Protein AF-A0A7C5YY73-F1 (afdb_monomer)

Secondary structure (DSSP, 8-state):
---------------------------------------------PPPPHHHHHHHHHHHHHHHHHHHHHHHHHHHHHHHHHHTS-TT---HHHHHHHHHHHHHHHHHHHHHH--

Radius of gyration: 29.26 Å; Cα contacts (8 Å, |Δi|>4): 33; chains: 1; bounding box: 75×43×61 Å

pLDDT: mean 75.46, std 19.44, range [41.38, 98.25]

Structure (mmCIF, N/CA/C/O backbone):
data_AF-A0A7C5YY73-F1
#
_entry.id   AF-A0A7C5YY73-F1
#
loop_
_atom_site.group_PDB
_atom_site.id
_atom_site.type_symbol
_atom_site.label_atom_id
_atom_site.label_alt_id
_atom_site.label_comp_id
_atom_site.label_asym_id
_atom_site.label_entity_id
_atom_site.label_seq_id
_atom_site.pdbx_PDB_ins_code
_atom_site.Cartn_x
_atom_site.Cartn_y
_atom_site.Cartn_z
_atom_site.occupancy
_atom_site.B_iso_or_equiv
_atom_site.auth_seq_id
_atom_site.auth_comp_id
_atom_site.auth_asym_id
_atom_site.auth_atom_id
_atom_site.pdbx_PDB_model_num
ATOM 1 N N . MET A 1 1 ? -21.619 1.556 -32.478 1.00 49.09 1 MET A N 1
ATOM 2 C CA . MET A 1 1 ? -21.267 2.987 -32.600 1.00 49.09 1 MET A CA 1
ATOM 3 C C . MET A 1 1 ? -19.755 3.085 -32.702 1.00 49.09 1 MET A C 1
ATOM 5 O O . MET A 1 1 ? -19.076 2.499 -31.870 1.00 49.09 1 MET A O 1
ATOM 9 N N . ALA A 1 2 ? -19.254 3.690 -33.777 1.00 42.56 2 ALA A N 1
ATOM 10 C CA . ALA A 1 2 ? -17.836 3.734 -34.128 1.00 42.56 2 ALA A CA 1
ATOM 11 C C . ALA A 1 2 ? -17.102 4.852 -33.366 1.00 42.56 2 ALA A C 1
ATOM 13 O O . ALA A 1 2 ? -17.629 5.956 -33.249 1.00 42.56 2 ALA A O 1
ATOM 14 N N . LEU A 1 3 ? -15.894 4.566 -32.874 1.00 50.66 3 LEU A N 1
ATOM 15 C CA . LEU A 1 3 ? -14.974 5.546 -32.290 1.00 50.66 3 LEU A CA 1
ATOM 16 C C . LEU A 1 3 ? -14.016 6.034 -33.382 1.00 50.66 3 LEU A C 1
ATOM 18 O O . LEU A 1 3 ? -13.216 5.256 -33.897 1.00 50.66 3 LEU A O 1
ATOM 22 N N . ILE A 1 4 ? -14.115 7.314 -33.736 1.00 63.72 4 ILE A N 1
ATOM 23 C CA . ILE A 1 4 ? -13.200 7.995 -34.658 1.00 63.72 4 ILE A CA 1
ATOM 24 C C . ILE A 1 4 ? -12.144 8.709 -33.812 1.00 63.72 4 ILE A C 1
ATOM 26 O O . ILE A 1 4 ? -12.453 9.666 -33.105 1.00 63.72 4 ILE A O 1
ATOM 30 N N . PHE A 1 5 ? -10.899 8.239 -33.887 1.00 57.06 5 PHE A N 1
ATOM 31 C CA . PHE A 1 5 ? -9.726 8.976 -33.422 1.00 57.06 5 PHE A CA 1
ATOM 32 C C . PHE A 1 5 ? -9.267 9.900 -34.551 1.00 57.06 5 PHE A C 1
ATOM 34 O O . PHE A 1 5 ? -8.787 9.428 -35.580 1.00 57.06 5 PHE A O 1
ATOM 41 N N . LEU A 1 6 ? -9.429 11.212 -34.370 1.00 60.38 6 LEU A N 1
ATOM 42 C CA . LEU A 1 6 ? -8.911 12.216 -35.296 1.00 60.38 6 LEU A CA 1
ATOM 43 C C . LEU A 1 6 ? -7.548 12.707 -34.781 1.00 60.38 6 LEU A C 1
ATOM 45 O O . LEU A 1 6 ? -7.478 13.485 -33.832 1.00 60.38 6 LEU A O 1
ATOM 49 N N . LEU A 1 7 ? -6.469 12.211 -35.390 1.00 55.53 7 LEU A N 1
ATOM 50 C CA . LEU A 1 7 ? -5.117 12.759 -35.257 1.00 55.53 7 LEU A CA 1
ATOM 51 C C . LEU A 1 7 ? -5.004 14.023 -36.114 1.00 55.53 7 LEU A C 1
ATOM 53 O O . LEU A 1 7 ? -5.299 13.981 -37.307 1.00 55.53 7 LEU A O 1
ATOM 57 N N . LEU A 1 8 ? -4.535 15.119 -35.519 1.00 62.00 8 LEU A N 1
ATOM 58 C CA . LEU A 1 8 ? -4.140 16.318 -36.251 1.00 62.00 8 LEU A CA 1
ATOM 59 C C . LEU A 1 8 ? -2.695 16.671 -35.882 1.00 62.00 8 LEU A C 1
ATOM 61 O O . LEU A 1 8 ? -2.422 17.205 -34.809 1.00 62.00 8 LEU A O 1
ATOM 65 N N . GLU A 1 9 ? -1.776 16.320 -36.780 1.00 50.62 9 GLU A N 1
ATOM 66 C CA . GLU A 1 9 ? -0.400 16.812 -36.806 1.00 50.62 9 GLU A CA 1
ATOM 67 C C . GLU A 1 9 ? -0.380 18.222 -37.409 1.00 50.62 9 GLU A C 1
ATOM 69 O O . GLU A 1 9 ? -0.999 18.473 -38.444 1.00 50.62 9 GLU A O 1
ATOM 74 N N . ALA A 1 10 ? 0.364 19.139 -36.791 1.00 62.91 10 ALA A N 1
ATOM 75 C CA . ALA A 1 10 ? 0.700 20.427 -37.386 1.00 62.91 10 ALA A CA 1
ATOM 76 C C . ALA A 1 10 ? 2.203 20.687 -37.234 1.00 62.91 10 ALA A C 1
ATOM 78 O O . ALA A 1 10 ? 2.781 20.551 -36.156 1.00 62.91 10 ALA A O 1
ATOM 79 N N . ALA A 1 11 ? 2.808 21.004 -38.374 1.00 52.66 11 ALA A N 1
ATOM 80 C CA . ALA A 1 11 ? 4.231 21.038 -38.655 1.00 52.66 11 ALA A CA 1
ATOM 81 C C . ALA A 1 11 ? 4.976 22.260 -38.082 1.00 52.66 11 ALA A C 1
ATOM 83 O O . ALA A 1 11 ? 4.408 23.332 -37.877 1.00 52.66 11 ALA A O 1
ATOM 84 N N . SER A 1 12 ? 6.288 22.091 -37.889 1.00 54.84 12 SER A N 1
ATOM 85 C CA . SER A 1 12 ? 7.258 23.151 -37.580 1.00 54.84 12 SER A CA 1
ATOM 86 C C . SER A 1 12 ? 7.534 24.071 -38.777 1.00 54.84 12 SER A C 1
ATOM 88 O O . SER A 1 12 ? 7.376 23.661 -39.929 1.00 54.84 12 SER A O 1
ATOM 90 N N . PRO A 1 13 ? 8.116 25.253 -38.517 1.00 58.91 13 PRO A N 1
ATOM 91 C CA . PRO A 1 13 ? 9.250 25.671 -39.335 1.00 58.91 13 PRO A CA 1
ATOM 92 C C . PRO A 1 13 ? 10.472 26.137 -38.531 1.00 58.91 13 PRO A C 1
ATOM 94 O O . PRO A 1 13 ? 10.414 26.499 -37.359 1.00 58.91 13 PRO A O 1
ATOM 97 N N . ALA A 1 14 ? 11.595 26.049 -39.235 1.00 49.78 14 ALA A N 1
ATOM 98 C CA . ALA A 1 14 ? 12.973 26.210 -38.814 1.00 49.78 14 ALA A CA 1
ATOM 99 C C . ALA A 1 14 ? 13.464 27.674 -38.742 1.00 49.78 14 ALA A C 1
ATOM 101 O O . ALA A 1 14 ? 12.799 28.587 -39.221 1.00 49.78 14 ALA A O 1
ATOM 102 N N . VAL A 1 15 ? 14.705 27.829 -38.253 1.00 54.28 15 VAL A N 1
ATOM 103 C CA . VAL A 1 15 ? 15.848 28.552 -38.872 1.00 54.28 15 VAL A CA 1
ATOM 104 C C . VAL A 1 15 ? 16.640 29.427 -37.877 1.00 54.28 15 VAL A C 1
ATOM 106 O O . VAL A 1 15 ? 16.156 30.425 -37.365 1.00 54.28 15 VAL A O 1
ATOM 109 N N . ALA A 1 16 ? 17.891 28.990 -37.678 1.00 51.75 16 ALA A N 1
ATOM 110 C CA . ALA A 1 16 ? 19.176 29.692 -37.533 1.00 51.75 16 ALA A CA 1
ATOM 111 C C . ALA A 1 16 ? 19.297 31.077 -36.855 1.00 51.75 16 ALA A C 1
ATOM 113 O O . ALA A 1 16 ? 18.692 32.062 -37.259 1.00 51.75 16 ALA A O 1
ATOM 114 N N . GLY A 1 17 ? 20.295 31.178 -35.967 1.00 51.94 17 GLY A N 1
ATOM 115 C CA . GLY A 1 17 ? 20.916 32.438 -35.551 1.00 51.94 17 GLY A CA 1
ATOM 116 C C . GLY A 1 17 ? 22.299 32.197 -34.939 1.00 51.94 17 GLY A C 1
ATOM 117 O O . GLY A 1 17 ? 22.423 31.523 -33.923 1.00 51.94 17 GLY A O 1
ATOM 118 N N . GLN A 1 18 ? 23.331 32.699 -35.614 1.00 49.59 18 GLN A N 1
ATOM 119 C CA . GLN A 1 18 ? 24.758 32.624 -35.285 1.00 49.59 18 GLN A CA 1
ATOM 120 C C . GLN A 1 18 ? 25.139 33.559 -34.122 1.00 49.59 18 GLN A C 1
ATOM 122 O O . GLN A 1 18 ? 24.492 34.582 -33.944 1.00 49.59 18 GLN A O 1
ATOM 127 N N . MET A 1 19 ? 26.255 33.260 -33.441 1.00 52.31 19 MET A N 1
ATOM 128 C CA . MET A 1 19 ? 27.383 34.163 -33.092 1.00 52.31 19 MET A CA 1
ATOM 129 C C . MET A 1 19 ? 28.085 33.636 -31.830 1.00 52.31 19 MET A C 1
ATOM 131 O O . MET A 1 19 ? 27.480 33.480 -30.781 1.00 52.31 19 MET A O 1
ATOM 135 N N . LEU A 1 20 ? 29.292 33.084 -31.965 1.00 41.38 20 LEU A N 1
ATOM 136 C CA . LEU A 1 20 ? 30.587 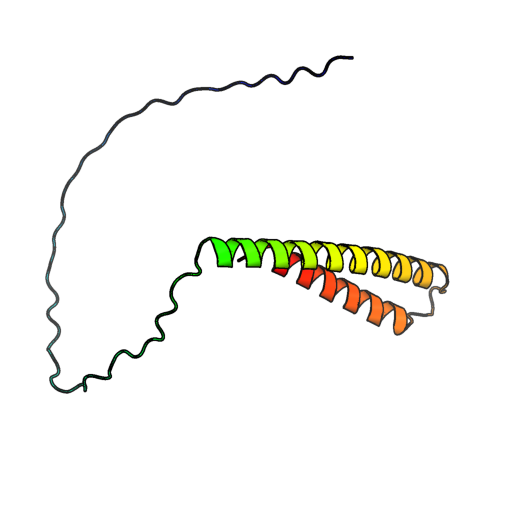33.774 -31.864 1.00 41.38 20 LEU A CA 1
ATOM 137 C C . LEU A 1 20 ? 30.905 34.310 -30.459 1.00 41.38 20 LEU A C 1
ATOM 139 O O . LEU A 1 20 ? 30.479 35.382 -30.061 1.00 41.38 20 LEU A O 1
ATOM 143 N N . ASN A 1 21 ? 31.797 33.560 -29.810 1.00 43.41 21 ASN A N 1
ATOM 144 C CA . ASN A 1 21 ? 33.051 34.057 -29.256 1.00 43.41 21 ASN A CA 1
ATOM 145 C C . ASN A 1 21 ? 32.970 35.205 -28.237 1.00 43.41 21 ASN A C 1
ATOM 147 O O . ASN A 1 21 ? 32.980 36.381 -28.597 1.00 43.41 21 ASN A O 1
ATOM 151 N N . GLN A 1 22 ? 33.117 34.857 -26.960 1.00 48.47 22 GLN A N 1
ATOM 152 C CA . GLN A 1 22 ? 33.820 35.744 -26.044 1.00 48.47 22 GLN A CA 1
ATOM 153 C C . GLN A 1 22 ? 34.724 34.949 -25.102 1.00 48.47 22 GLN A C 1
ATOM 155 O O . GLN A 1 22 ? 34.328 34.457 -24.050 1.00 48.47 22 GLN A O 1
ATOM 160 N N . SER A 1 23 ? 35.976 34.825 -25.534 1.00 51.41 23 SER A N 1
ATOM 161 C CA . SER A 1 23 ? 37.127 34.619 -24.669 1.00 51.41 23 SER A CA 1
ATOM 162 C C . SER A 1 23 ? 37.280 35.808 -23.724 1.00 51.41 23 SER A C 1
ATOM 164 O O . SER A 1 23 ? 37.371 36.941 -24.192 1.00 51.41 23 SER A O 1
ATOM 166 N N . GLN A 1 24 ? 37.432 35.552 -22.427 1.00 47.34 24 GLN A N 1
ATOM 167 C CA . GLN A 1 24 ? 38.294 36.372 -21.578 1.00 47.34 24 GLN A CA 1
ATOM 168 C C . GLN A 1 24 ? 38.851 35.538 -20.422 1.00 47.34 24 GLN A C 1
ATOM 170 O O . GLN A 1 24 ? 38.239 35.306 -19.386 1.00 47.34 24 GLN A O 1
ATOM 175 N N . ASN A 1 25 ? 40.052 35.046 -20.693 1.00 46.50 25 ASN A N 1
ATOM 176 C CA . ASN A 1 25 ? 41.024 34.541 -19.748 1.00 46.50 25 ASN A CA 1
ATOM 177 C C . ASN A 1 25 ? 41.598 35.732 -18.962 1.00 46.50 25 ASN A C 1
ATOM 179 O O . ASN A 1 25 ? 42.119 36.643 -19.609 1.00 46.50 25 ASN A O 1
ATOM 183 N N . GLN A 1 26 ? 41.522 35.723 -17.626 1.00 44.12 26 GLN A N 1
ATOM 184 C CA . GLN A 1 26 ? 42.637 36.048 -16.716 1.00 44.12 26 GLN A CA 1
ATOM 185 C C . GLN A 1 26 ? 42.178 36.179 -15.258 1.00 44.12 26 GLN A C 1
ATOM 187 O O . GLN A 1 26 ? 41.434 37.077 -14.883 1.00 44.12 26 GLN A O 1
ATOM 192 N N . GLY A 1 27 ? 42.723 35.297 -14.428 1.00 42.09 27 GLY A N 1
ATOM 193 C CA . GLY A 1 27 ? 42.698 35.365 -12.974 1.00 42.09 27 GLY A CA 1
ATOM 194 C C . GLY A 1 27 ? 43.698 34.347 -12.444 1.00 42.09 27 GLY A C 1
ATOM 195 O O . GLY A 1 27 ? 43.315 33.270 -12.002 1.00 42.09 27 GLY A O 1
ATOM 196 N N . ALA A 1 28 ? 44.991 34.637 -12.602 1.00 47.09 28 ALA A N 1
ATOM 197 C CA . ALA A 1 28 ? 46.058 33.812 -12.053 1.00 47.09 28 ALA A CA 1
ATOM 198 C C . ALA A 1 28 ? 46.030 33.912 -10.520 1.00 47.09 28 ALA A C 1
ATOM 200 O O . ALA A 1 28 ? 46.324 34.966 -9.959 1.00 47.09 28 ALA A O 1
ATOM 201 N N . LEU A 1 29 ? 45.668 32.817 -9.851 1.00 50.22 29 LEU A N 1
ATOM 202 C CA . LEU A 1 29 ? 45.871 32.644 -8.414 1.00 50.22 29 LEU A CA 1
ATOM 203 C C . LEU A 1 29 ? 47.233 31.963 -8.183 1.00 50.22 29 LEU A C 1
ATOM 205 O O . LEU A 1 29 ? 47.623 31.101 -8.976 1.00 50.22 29 LEU A O 1
ATOM 209 N N . PRO A 1 30 ? 47.981 32.348 -7.134 1.00 53.88 30 PRO A N 1
ATOM 210 C CA . PRO A 1 30 ? 49.318 31.825 -6.874 1.00 53.88 30 PRO A CA 1
ATOM 211 C C . PRO A 1 30 ? 49.276 30.317 -6.595 1.00 53.88 30 PRO A C 1
ATOM 213 O O . PRO A 1 30 ? 48.508 29.846 -5.758 1.00 53.88 30 PRO A O 1
ATOM 216 N N . GLN A 1 31 ? 50.115 29.557 -7.305 1.00 52.69 31 GLN A N 1
ATOM 217 C CA . GLN A 1 31 ? 50.293 28.124 -7.079 1.00 52.69 31 GLN A CA 1
ATOM 218 C C . GLN A 1 31 ? 50.962 27.912 -5.717 1.00 52.69 31 GLN A C 1
ATOM 220 O O . GLN A 1 31 ? 52.104 28.319 -5.518 1.00 52.69 31 GLN A O 1
ATOM 225 N N . ASN A 1 32 ? 50.252 27.270 -4.790 1.00 54.88 32 ASN A N 1
ATOM 226 C CA . ASN A 1 32 ? 50.824 26.742 -3.557 1.00 54.88 32 ASN A CA 1
ATOM 227 C C . ASN A 1 32 ? 51.441 25.363 -3.871 1.00 54.88 32 ASN A C 1
ATOM 229 O O . ASN A 1 32 ? 50.688 24.443 -4.204 1.00 54.88 32 ASN A O 1
ATOM 233 N N . PRO A 1 33 ? 52.773 25.182 -3.841 1.00 56.75 33 PRO A N 1
ATOM 234 C CA . PRO A 1 33 ? 53.361 23.868 -4.019 1.00 56.75 33 PRO A CA 1
ATOM 235 C C . PRO A 1 33 ? 53.290 23.133 -2.679 1.00 56.75 33 PRO A C 1
ATOM 237 O O . PRO A 1 33 ? 53.699 23.690 -1.666 1.00 56.75 33 PRO A O 1
ATOM 240 N N . LEU A 1 34 ? 52.831 21.876 -2.713 1.00 54.84 34 LEU A N 1
ATOM 241 C CA . LEU A 1 34 ? 52.690 20.904 -1.608 1.00 54.84 34 LEU A CA 1
ATOM 242 C C . LEU A 1 34 ? 51.237 20.654 -1.175 1.00 54.84 34 LEU A C 1
ATOM 244 O O . LEU A 1 34 ? 50.843 20.916 -0.043 1.00 54.84 34 LEU A O 1
ATOM 248 N N . GLN A 1 35 ? 50.464 20.005 -2.045 1.00 54.47 35 GLN A N 1
ATOM 249 C CA . GLN A 1 35 ? 49.394 19.128 -1.580 1.00 54.47 35 GLN A CA 1
ATOM 250 C C . GLN A 1 35 ? 49.599 17.765 -2.230 1.00 54.47 35 GLN A C 1
ATOM 252 O O . GLN A 1 35 ? 49.666 17.645 -3.453 1.00 54.47 35 GLN A O 1
ATOM 257 N N . GLY A 1 36 ? 49.831 16.762 -1.384 1.00 55.12 36 GLY A N 1
ATOM 258 C CA . GLY A 1 36 ? 50.136 15.402 -1.787 1.00 55.12 36 GLY A CA 1
ATOM 259 C C . GLY A 1 36 ? 49.123 14.877 -2.796 1.00 55.12 36 GLY A C 1
ATOM 260 O O . GLY A 1 36 ? 47.920 15.094 -2.676 1.00 55.12 36 GLY A O 1
ATOM 261 N N . ARG A 1 37 ? 49.647 14.165 -3.790 1.00 54.47 37 ARG A N 1
ATOM 262 C CA . ARG A 1 37 ? 48.896 13.311 -4.700 1.00 54.47 37 ARG A CA 1
ATOM 263 C C . ARG A 1 37 ? 48.202 12.229 -3.872 1.00 54.47 37 ARG A C 1
ATOM 265 O O . ARG A 1 37 ? 48.759 11.152 -3.671 1.00 54.47 37 ARG A O 1
ATOM 272 N N . PHE A 1 38 ? 47.019 12.526 -3.348 1.00 57.47 38 PHE A N 1
ATOM 273 C CA . PHE A 1 38 ? 46.096 11.481 -2.936 1.00 57.47 38 PHE A CA 1
ATOM 274 C C . PHE A 1 38 ? 45.750 10.697 -4.209 1.00 57.47 38 PHE A C 1
ATOM 276 O O . PHE A 1 38 ? 45.445 11.318 -5.227 1.00 57.47 38 PHE A O 1
ATOM 283 N N . PRO A 1 39 ? 45.882 9.362 -4.232 1.00 58.94 39 PRO A N 1
ATOM 284 C CA . PRO A 1 39 ? 45.317 8.599 -5.327 1.00 58.94 39 PRO A CA 1
ATOM 285 C C . PRO A 1 39 ? 43.806 8.818 -5.282 1.00 58.94 39 PRO A C 1
ATOM 287 O O . PRO A 1 39 ? 43.179 8.526 -4.262 1.00 58.94 39 PRO A O 1
ATOM 290 N N . ASP A 1 40 ? 43.243 9.338 -6.370 1.00 57.09 40 ASP A N 1
ATOM 291 C CA . ASP A 1 40 ? 41.804 9.387 -6.618 1.00 57.09 40 ASP A CA 1
ATOM 292 C C . ASP A 1 40 ? 41.270 7.947 -6.720 1.00 57.09 40 ASP A C 1
ATOM 294 O O . ASP A 1 40 ? 40.951 7.442 -7.791 1.00 57.09 40 ASP A O 1
ATOM 298 N N . ASN A 1 41 ? 41.199 7.242 -5.592 1.00 58.97 41 ASN A N 1
ATOM 299 C CA . ASN A 1 41 ? 40.359 6.064 -5.430 1.00 58.97 41 ASN A CA 1
ATOM 300 C C . ASN A 1 41 ? 38.926 6.553 -5.179 1.00 58.97 41 ASN A C 1
ATOM 302 O O . ASN A 1 41 ? 38.315 6.226 -4.163 1.00 58.97 41 ASN A O 1
ATOM 306 N N . GLU A 1 42 ? 38.381 7.354 -6.099 1.00 63.66 42 GLU A N 1
ATOM 307 C CA . GLU A 1 42 ? 36.933 7.373 -6.241 1.00 63.66 42 GLU A CA 1
ATOM 308 C C . GLU A 1 42 ? 36.533 5.962 -6.683 1.00 63.66 42 GLU A C 1
ATOM 310 O O . GLU A 1 42 ? 37.080 5.448 -7.668 1.00 63.66 42 GLU A O 1
ATOM 315 N N . PRO A 1 43 ? 35.609 5.285 -5.978 1.00 62.12 43 PRO A N 1
ATOM 316 C CA . PRO A 1 43 ? 35.016 4.078 -6.511 1.00 62.12 43 PRO A CA 1
ATOM 317 C C . PRO A 1 43 ? 34.456 4.452 -7.880 1.00 62.12 43 PRO A C 1
ATOM 319 O O . PRO A 1 43 ? 33.603 5.329 -7.986 1.00 62.12 43 PRO A O 1
ATOM 322 N N . ASN A 1 44 ? 34.957 3.832 -8.944 1.00 58.81 44 ASN A N 1
ATOM 323 C CA . ASN A 1 44 ? 34.369 3.976 -10.265 1.00 58.81 44 ASN A CA 1
ATOM 324 C C . ASN A 1 44 ? 32.954 3.380 -10.187 1.00 58.81 44 ASN A C 1
ATOM 326 O O . ASN A 1 44 ? 32.768 2.179 -10.395 1.00 58.81 44 ASN A O 1
ATOM 330 N N . LEU A 1 45 ? 31.959 4.201 -9.829 1.00 65.25 45 LEU A N 1
ATOM 331 C CA . LEU A 1 45 ? 30.542 3.874 -9.942 1.00 65.25 45 LEU A CA 1
ATOM 332 C C . LEU A 1 45 ? 30.215 3.816 -11.436 1.00 65.25 45 LEU A C 1
ATOM 334 O O . LEU A 1 45 ? 29.633 4.729 -12.026 1.00 65.25 45 LEU A O 1
ATOM 338 N N . SER A 1 46 ? 30.638 2.728 -12.073 1.00 73.75 46 SER A N 1
ATOM 339 C CA . SER A 1 46 ? 30.286 2.421 -13.447 1.00 73.75 46 SER A CA 1
ATOM 340 C C . SER A 1 46 ? 28.764 2.426 -13.559 1.00 73.75 46 SER A C 1
ATOM 342 O O . SER A 1 46 ? 28.071 1.705 -12.838 1.00 73.75 46 SER A O 1
ATOM 344 N N . LYS A 1 47 ? 28.234 3.270 -14.453 1.00 79.56 47 LYS A N 1
ATOM 345 C CA . LYS A 1 47 ? 26.790 3.364 -14.702 1.00 79.56 47 LYS A CA 1
ATOM 346 C C . LYS A 1 47 ? 26.234 1.956 -14.972 1.00 79.56 47 LYS A C 1
ATOM 348 O O . LYS A 1 47 ? 26.828 1.231 -15.774 1.00 79.56 47 LYS A O 1
ATOM 353 N N . PRO A 1 48 ? 25.089 1.575 -14.376 1.00 79.56 48 PRO A N 1
ATOM 354 C CA . PRO A 1 48 ? 24.538 0.237 -14.545 1.00 79.56 48 PRO A CA 1
ATOM 355 C C . PRO A 1 48 ? 24.281 -0.051 -16.024 1.00 79.56 48 PRO A C 1
ATOM 357 O O . PRO A 1 48 ? 23.730 0.789 -16.751 1.00 79.56 48 PRO A O 1
ATOM 360 N N . SER A 1 49 ? 24.674 -1.252 -16.451 1.00 88.50 49 SER A N 1
ATOM 361 C CA . SER A 1 49 ? 24.446 -1.760 -17.803 1.00 88.50 49 SER A CA 1
ATOM 362 C C . SER A 1 49 ? 22.951 -1.801 -18.133 1.00 88.50 49 SER A C 1
ATOM 364 O O . SER A 1 49 ? 22.098 -1.864 -17.246 1.00 88.50 49 SER A O 1
ATOM 366 N N . ARG A 1 50 ? 22.605 -1.826 -19.428 1.00 89.31 50 ARG A N 1
ATOM 367 C CA . ARG A 1 50 ? 21.199 -1.890 -19.873 1.00 89.31 50 ARG A CA 1
ATOM 368 C C . ARG A 1 50 ? 20.443 -3.069 -19.240 1.00 89.31 50 ARG A C 1
ATOM 370 O O . ARG A 1 50 ? 19.304 -2.898 -18.821 1.00 89.31 50 ARG A O 1
ATOM 377 N N . LYS A 1 51 ? 21.087 -4.237 -19.121 1.00 90.62 51 LYS A N 1
ATOM 378 C CA . LYS A 1 51 ? 20.497 -5.428 -18.484 1.00 90.62 51 LYS A CA 1
ATOM 379 C C . LYS A 1 51 ? 20.230 -5.215 -16.991 1.00 90.62 51 LYS A C 1
ATOM 381 O O . LYS A 1 51 ? 19.161 -5.580 -16.520 1.00 90.62 51 LYS A O 1
ATOM 386 N N . GLN A 1 52 ? 21.161 -4.587 -16.267 1.00 88.31 52 GLN A N 1
ATOM 387 C CA . GLN A 1 52 ? 20.979 -4.265 -14.846 1.00 88.31 52 GLN A CA 1
ATOM 388 C C . GLN A 1 52 ? 19.838 -3.267 -14.631 1.00 88.31 52 GLN A C 1
ATOM 390 O O . GLN A 1 52 ? 19.021 -3.467 -13.739 1.00 88.31 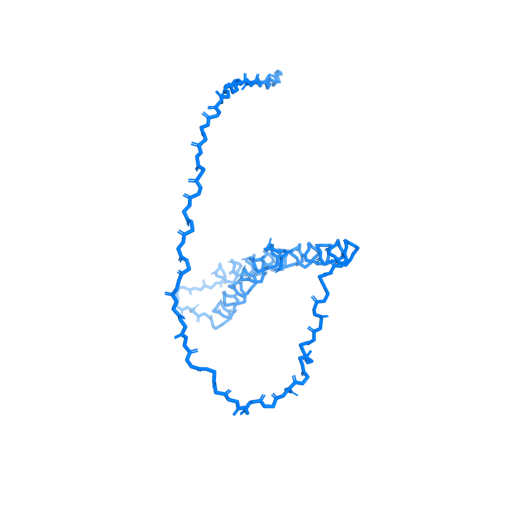52 GLN A O 1
ATOM 395 N N . ARG A 1 53 ? 19.730 -2.239 -15.483 1.00 89.44 53 ARG A N 1
ATOM 396 C CA . ARG A 1 53 ? 18.598 -1.298 -15.435 1.00 89.44 53 ARG A CA 1
ATOM 397 C C . ARG A 1 53 ? 17.267 -2.002 -15.684 1.00 89.44 53 ARG A C 1
ATOM 399 O O . ARG A 1 53 ? 16.326 -1.789 -14.934 1.00 89.44 53 ARG A O 1
ATOM 406 N N . GLN A 1 54 ? 17.199 -2.870 -16.695 1.00 90.31 54 GLN A N 1
ATOM 407 C CA . GLN A 1 54 ? 15.978 -3.620 -16.996 1.00 90.31 54 GLN A CA 1
ATOM 408 C C . GLN A 1 54 ? 15.557 -4.524 -15.829 1.00 90.31 54 GLN A C 1
ATOM 410 O O . GLN A 1 54 ? 14.377 -4.582 -15.500 1.00 90.31 54 GLN A O 1
ATOM 415 N N . ALA A 1 55 ? 16.517 -5.201 -15.191 1.00 91.25 55 ALA A N 1
ATOM 416 C CA . ALA A 1 55 ? 16.251 -6.035 -14.022 1.00 91.25 55 ALA A CA 1
ATOM 417 C C . ALA A 1 55 ? 15.750 -5.211 -12.822 1.00 91.25 55 ALA A C 1
ATOM 419 O O . ALA A 1 55 ? 14.839 -5.649 -12.124 1.00 91.25 55 ALA A O 1
ATOM 420 N N . LEU A 1 56 ? 16.301 -4.010 -12.607 1.00 89.62 56 LEU A N 1
ATOM 421 C CA . LEU A 1 56 ? 15.839 -3.098 -11.558 1.00 89.62 56 LEU A CA 1
ATOM 422 C C . LEU A 1 56 ? 14.398 -2.632 -11.807 1.00 89.62 56 LEU A C 1
ATOM 424 O O . LEU A 1 56 ? 13.586 -2.651 -10.888 1.00 89.62 56 LEU A O 1
ATOM 428 N N . LEU A 1 57 ? 14.061 -2.282 -13.051 1.00 91.38 57 LEU A N 1
ATOM 429 C CA . LEU A 1 57 ? 12.699 -1.889 -13.425 1.00 91.38 57 LEU A CA 1
ATOM 430 C C . LEU A 1 57 ? 11.689 -3.027 -13.214 1.00 91.38 57 LEU A C 1
ATOM 432 O O . LEU A 1 57 ? 10.617 -2.790 -12.663 1.00 91.38 57 LEU A O 1
ATOM 436 N N . ASP A 1 58 ? 12.034 -4.259 -13.602 1.00 93.31 58 ASP A N 1
ATOM 437 C CA . ASP A 1 58 ? 11.180 -5.434 -13.370 1.00 93.31 58 ASP A CA 1
ATOM 438 C C . ASP A 1 58 ? 10.971 -5.700 -11.870 1.00 93.31 58 ASP A C 1
ATOM 440 O O . ASP A 1 58 ? 9.852 -5.958 -11.420 1.00 93.31 58 ASP A O 1
ATOM 444 N N . LEU A 1 59 ? 12.036 -5.579 -11.071 1.00 92.62 59 LEU A N 1
ATOM 445 C CA . LEU A 1 59 ? 11.954 -5.726 -9.620 1.00 92.62 59 LEU A CA 1
ATOM 446 C C . LEU A 1 59 ? 11.052 -4.654 -8.990 1.00 92.62 59 LEU A C 1
ATOM 448 O O . LEU A 1 59 ? 10.177 -4.994 -8.192 1.00 92.62 59 LEU A O 1
ATOM 452 N N . ASN A 1 60 ? 11.234 -3.385 -9.360 1.00 91.00 60 ASN A N 1
ATOM 453 C CA . ASN A 1 60 ? 10.424 -2.279 -8.846 1.00 91.00 60 ASN A CA 1
ATOM 454 C C . ASN A 1 60 ? 8.957 -2.433 -9.254 1.00 91.00 60 ASN A C 1
ATOM 456 O O . ASN A 1 60 ? 8.076 -2.250 -8.420 1.00 91.00 60 ASN A O 1
ATOM 460 N N . TYR A 1 61 ? 8.678 -2.876 -10.483 1.00 93.25 61 TYR A N 1
ATOM 461 C CA . TYR A 1 61 ? 7.314 -3.156 -10.935 1.00 93.25 61 TYR A CA 1
ATOM 462 C C . TYR A 1 61 ? 6.631 -4.250 -10.098 1.00 93.25 61 TYR A C 1
ATOM 464 O O . TYR A 1 61 ? 5.488 -4.088 -9.665 1.00 93.25 61 TYR A O 1
ATOM 472 N N . LYS A 1 62 ? 7.338 -5.349 -9.808 1.00 95.94 62 LYS A N 1
ATOM 473 C CA . LYS A 1 62 ? 6.814 -6.431 -8.956 1.00 95.94 62 LYS A CA 1
ATOM 474 C C . LYS A 1 62 ? 6.510 -5.949 -7.540 1.00 95.94 62 LYS A C 1
ATOM 476 O O . LYS A 1 62 ? 5.452 -6.275 -7.002 1.00 95.94 62 LYS A O 1
ATOM 481 N N . LYS A 1 63 ? 7.412 -5.164 -6.947 1.00 94.75 63 LYS A N 1
ATOM 482 C CA . LYS A 1 63 ? 7.188 -4.558 -5.627 1.00 94.75 63 LYS A CA 1
ATOM 483 C C . LYS A 1 63 ? 6.018 -3.583 -5.644 1.00 94.75 63 LYS A C 1
ATOM 485 O O . LYS A 1 63 ? 5.188 -3.639 -4.748 1.00 94.75 63 LYS A O 1
ATOM 490 N N . LEU A 1 64 ? 5.929 -2.737 -6.669 1.00 95.31 64 LEU A N 1
ATOM 491 C CA . LEU A 1 64 ? 4.855 -1.763 -6.830 1.00 95.31 64 LEU A CA 1
ATOM 492 C C . LEU A 1 64 ? 3.491 -2.450 -6.841 1.00 95.31 64 LEU A C 1
ATOM 494 O O . LEU A 1 64 ? 2.601 -2.049 -6.096 1.00 95.31 64 LEU A O 1
ATOM 498 N N . LYS A 1 65 ? 3.356 -3.5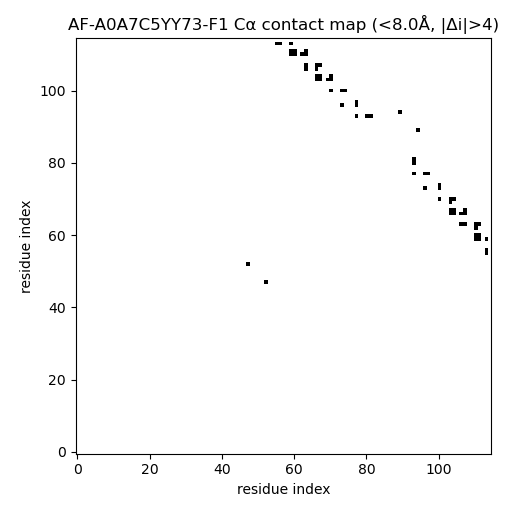23 -7.632 1.00 96.50 65 LYS A N 1
ATOM 499 C CA . LYS A 1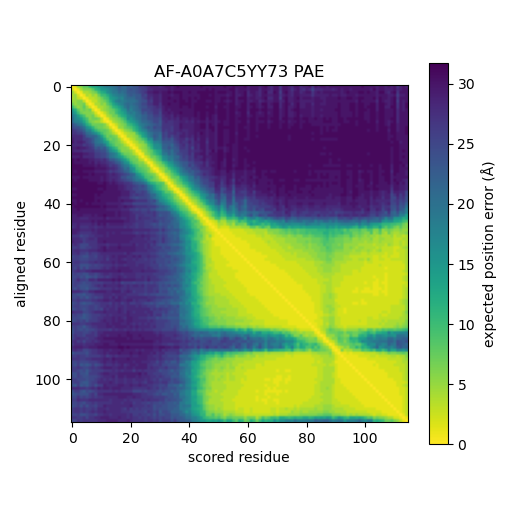 65 ? 2.134 -4.329 -7.668 1.00 96.50 65 LYS A CA 1
ATOM 500 C C . LYS A 1 65 ? 1.802 -4.887 -6.285 1.00 96.50 65 LYS A C 1
ATOM 502 O O . LYS A 1 65 ? 0.690 -4.698 -5.811 1.00 96.50 65 LYS A O 1
ATOM 507 N N . LYS A 1 66 ? 2.781 -5.505 -5.619 1.00 97.44 66 LYS A N 1
ATOM 508 C CA . LYS A 1 66 ? 2.583 -6.070 -4.282 1.00 97.44 66 LYS A CA 1
ATOM 509 C C . LYS A 1 66 ? 2.141 -5.008 -3.270 1.00 97.44 66 LYS A C 1
ATOM 511 O O . LYS A 1 66 ? 1.165 -5.216 -2.568 1.00 97.44 66 LYS A O 1
ATOM 516 N N . HIS A 1 67 ? 2.821 -3.866 -3.214 1.00 97.00 67 HIS A N 1
ATOM 517 C CA . HIS A 1 67 ? 2.465 -2.797 -2.283 1.00 97.00 67 HIS A CA 1
ATOM 518 C C . HIS A 1 67 ? 1.077 -2.213 -2.564 1.00 97.00 67 HIS A C 1
ATOM 520 O O . HIS A 1 67 ? 0.380 -1.844 -1.624 1.00 97.00 67 HIS A O 1
ATOM 526 N N . ALA A 1 68 ? 0.672 -2.130 -3.835 1.00 97.00 68 ALA A N 1
ATOM 527 C CA . ALA A 1 68 ? -0.671 -1.697 -4.207 1.00 97.00 68 ALA A CA 1
ATOM 528 C C . ALA A 1 68 ? -1.743 -2.703 -3.757 1.00 97.00 68 ALA A C 1
ATOM 530 O O . ALA A 1 68 ? -2.759 -2.283 -3.201 1.00 97.00 68 ALA A O 1
ATOM 531 N N . ASP A 1 69 ? -1.495 -4.003 -3.940 1.00 98.25 69 ASP A N 1
AT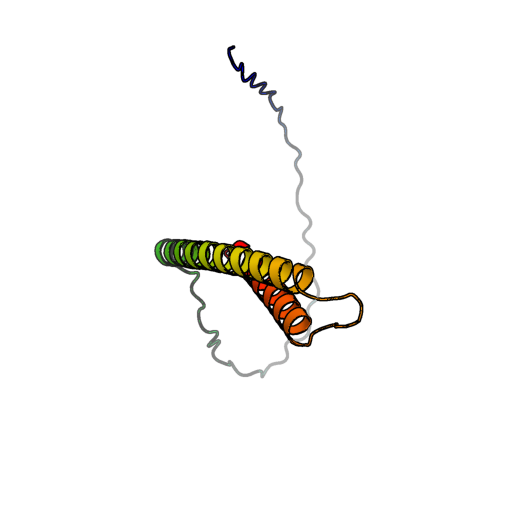OM 532 C CA . ASP A 1 69 ? -2.381 -5.072 -3.466 1.00 98.25 69 ASP A CA 1
ATOM 533 C C . ASP A 1 69 ? -2.500 -5.032 -1.924 1.00 98.25 69 ASP A C 1
ATOM 535 O O . ASP A 1 69 ? -3.611 -4.969 -1.392 1.00 98.25 69 ASP A O 1
ATOM 539 N N . ASP A 1 70 ? -1.367 -4.941 -1.213 1.00 97.75 70 ASP A N 1
ATOM 540 C CA . ASP A 1 70 ? -1.312 -4.834 0.255 1.00 97.75 70 ASP A CA 1
ATOM 541 C C . ASP A 1 70 ? -2.067 -3.581 0.760 1.00 97.75 70 ASP A C 1
ATOM 543 O O . ASP A 1 70 ? -2.779 -3.626 1.767 1.00 97.75 70 ASP A O 1
ATOM 547 N N . LEU A 1 71 ? -1.945 -2.445 0.058 1.00 98.25 71 LEU A N 1
ATOM 548 C CA . LEU A 1 71 ? -2.638 -1.204 0.415 1.00 98.25 71 LEU A CA 1
ATOM 549 C C . LEU A 1 71 ? -4.154 -1.326 0.224 1.00 98.25 71 LEU A C 1
ATOM 551 O O . LEU A 1 71 ? -4.914 -0.834 1.060 1.00 98.25 71 LEU A O 1
ATOM 555 N N . ALA A 1 72 ? -4.603 -1.977 -0.851 1.00 98.06 72 ALA A N 1
ATOM 556 C CA . ALA A 1 72 ? -6.023 -2.196 -1.110 1.00 98.06 72 ALA A CA 1
ATOM 557 C C . ALA A 1 72 ? -6.659 -3.104 -0.042 1.00 98.06 72 ALA A C 1
ATOM 559 O O . ALA A 1 72 ? -7.758 -2.819 0.453 1.00 98.06 72 ALA A O 1
ATOM 560 N N . GLU A 1 73 ? -5.955 -4.163 0.360 1.00 97.81 73 GLU A N 1
ATOM 561 C CA . GLU A 1 73 ? -6.392 -5.049 1.440 1.00 97.81 73 GLU A CA 1
ATOM 562 C C . GLU A 1 73 ? -6.464 -4.301 2.778 1.00 97.81 73 GLU A C 1
ATOM 564 O O . GLU A 1 73 ? -7.486 -4.355 3.473 1.00 97.81 73 GLU A O 1
ATOM 569 N N . LEU A 1 74 ? -5.427 -3.528 3.111 1.00 97.50 74 LEU A N 1
ATOM 570 C CA . LEU A 1 74 ? -5.374 -2.752 4.346 1.00 97.50 74 LEU A CA 1
ATOM 571 C C . LEU A 1 74 ? -6.468 -1.680 4.408 1.00 97.50 74 LEU A C 1
ATOM 573 O O . LEU A 1 74 ? -7.118 -1.533 5.443 1.00 97.50 74 LEU A O 1
ATOM 577 N N . ALA A 1 75 ? -6.721 -0.974 3.304 1.00 96.56 75 ALA A N 1
ATOM 578 C CA . ALA A 1 75 ? -7.801 0.006 3.214 1.00 96.56 75 ALA A CA 1
ATOM 579 C C . ALA A 1 75 ? -9.175 -0.650 3.427 1.00 96.56 75 ALA A C 1
ATOM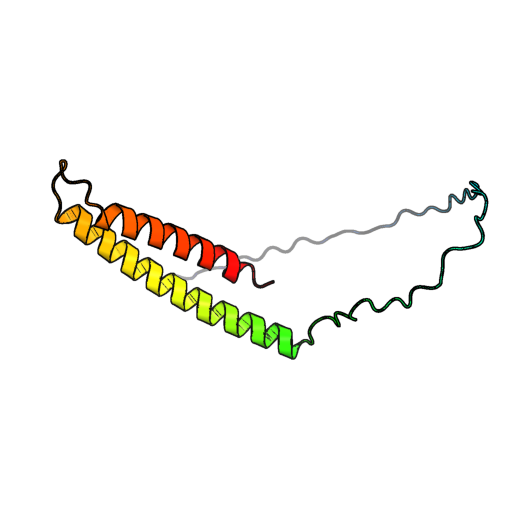 581 O O . ALA A 1 75 ? -10.013 -0.121 4.160 1.00 96.56 75 ALA A O 1
ATOM 582 N N . THR A 1 76 ? -9.380 -1.841 2.858 1.00 96.75 76 THR A N 1
ATOM 583 C CA . THR A 1 76 ? -10.604 -2.629 3.065 1.00 96.75 76 THR A CA 1
ATOM 584 C C . THR A 1 76 ? -10.752 -3.060 4.528 1.00 96.75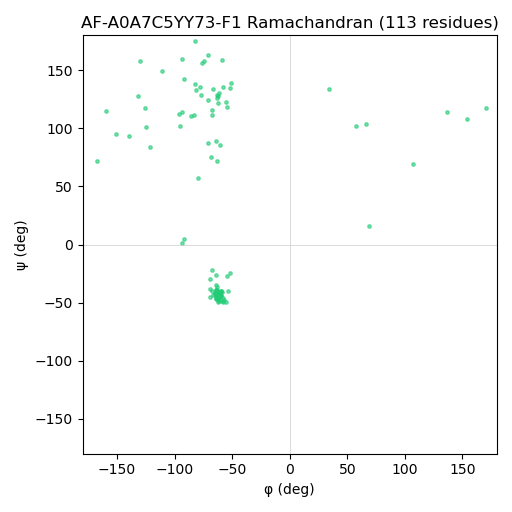 76 THR A C 1
ATOM 586 O O . THR A 1 76 ? -11.843 -2.977 5.095 1.00 96.75 76 THR A O 1
ATOM 589 N N . SER A 1 77 ? -9.665 -3.504 5.168 1.00 93.44 77 SER A N 1
ATOM 590 C CA . SER A 1 77 ? -9.664 -3.853 6.596 1.00 93.44 77 SER A CA 1
ATOM 591 C C . SER A 1 77 ? -9.991 -2.644 7.471 1.00 93.44 77 SER A C 1
ATOM 593 O O . SER A 1 77 ? -10.799 -2.765 8.388 1.00 93.44 77 SER A O 1
ATOM 595 N N . LEU A 1 78 ? -9.396 -1.486 7.180 1.00 93.19 78 LEU A N 1
ATOM 596 C CA . LEU A 1 78 ? -9.614 -0.250 7.928 1.00 93.19 78 LEU A CA 1
ATOM 597 C C . LEU A 1 78 ? -11.075 0.208 7.831 1.00 93.19 78 LEU A C 1
ATOM 599 O O . LEU A 1 78 ? -11.685 0.539 8.845 1.00 93.19 78 LEU A O 1
ATOM 603 N N . GLN A 1 79 ? -11.661 0.155 6.630 1.00 92.94 79 GLN A N 1
ATOM 604 C CA . GLN A 1 79 ? -13.078 0.454 6.422 1.00 92.94 79 GLN A CA 1
ATOM 605 C C . GLN A 1 79 ? -13.973 -0.461 7.266 1.00 92.94 79 GLN A C 1
ATOM 607 O O . GLN A 1 79 ? -14.902 0.018 7.916 1.00 92.94 79 GLN A O 1
ATOM 612 N N . LYS A 1 80 ? -13.692 -1.771 7.274 1.00 91.69 80 LYS A N 1
ATOM 613 C CA . LYS A 1 80 ? -14.452 -2.744 8.070 1.00 91.69 80 LYS A CA 1
ATOM 614 C C . LYS A 1 80 ? -14.334 -2.466 9.563 1.00 91.69 80 LYS A C 1
ATOM 616 O O . LYS A 1 80 ? -15.335 -2.541 10.263 1.00 91.69 80 LYS A O 1
ATOM 621 N N . GLU A 1 81 ? -13.147 -2.152 10.065 1.00 89.25 81 GLU A N 1
ATOM 622 C CA . GLU A 1 81 ? -12.967 -1.847 11.487 1.00 89.25 81 GLU A CA 1
ATOM 623 C C . GLU A 1 81 ? -13.721 -0.592 11.900 1.00 89.25 81 GLU A C 1
ATOM 625 O O . GLU A 1 81 ? -14.456 -0.632 12.883 1.00 89.25 81 GLU A O 1
ATOM 630 N N . ILE A 1 82 ? -13.629 0.481 11.114 1.00 89.56 82 ILE A N 1
ATOM 631 C CA . ILE A 1 82 ? -14.379 1.715 11.368 1.00 89.56 82 ILE A CA 1
ATOM 632 C C . ILE A 1 82 ? -15.888 1.439 11.361 1.00 89.56 82 ILE A C 1
ATOM 634 O O . ILE A 1 82 ? -16.583 1.871 12.272 1.00 89.56 82 ILE A O 1
ATOM 638 N N . ALA A 1 83 ? -16.388 0.667 10.391 1.00 89.12 83 ALA A N 1
ATOM 639 C CA . ALA A 1 83 ? -17.810 0.331 10.294 1.00 89.12 83 ALA A CA 1
ATOM 640 C C . ALA A 1 83 ? -18.331 -0.511 11.475 1.00 89.12 83 ALA A C 1
ATOM 642 O O . ALA A 1 83 ? -19.519 -0.465 11.779 1.00 89.12 83 ALA A O 1
ATOM 643 N N . ASN A 1 84 ? -17.457 -1.277 12.131 1.00 85.56 84 ASN A N 1
ATOM 644 C CA . ASN A 1 84 ? -17.802 -2.097 13.296 1.00 85.56 84 ASN A CA 1
ATOM 645 C C . ASN A 1 84 ? -17.556 -1.382 14.636 1.00 85.56 84 ASN A C 1
ATOM 647 O O . ASN A 1 84 ? -17.763 -1.977 15.694 1.00 85.56 84 ASN A O 1
ATOM 651 N N . THR A 1 85 ? -17.099 -0.130 14.609 1.00 80.31 85 THR A N 1
ATOM 652 C CA . THR A 1 85 ? -16.724 0.635 15.800 1.00 80.31 85 THR A CA 1
ATOM 653 C C . THR A 1 85 ? -17.717 1.781 16.033 1.00 80.31 85 THR A C 1
ATOM 655 O O . THR A 1 85 ? -18.292 2.313 15.091 1.00 80.31 85 THR A O 1
ATOM 658 N N . ASN A 1 86 ? -17.945 2.165 17.293 1.00 71.88 86 ASN A N 1
ATOM 659 C CA . ASN A 1 86 ? -18.790 3.315 17.645 1.00 71.88 86 ASN A CA 1
ATOM 660 C C . ASN A 1 86 ? -17.955 4.596 17.807 1.00 71.88 86 ASN A C 1
ATOM 662 O O . ASN A 1 86 ? -16.762 4.534 18.097 1.00 71.88 86 ASN A O 1
ATOM 666 N N . GLU A 1 87 ? -18.605 5.758 17.711 1.00 66.56 87 GLU A N 1
ATOM 667 C CA . GLU A 1 87 ? -18.008 7.111 17.725 1.00 66.56 87 GLU A CA 1
ATOM 668 C C . GLU A 1 87 ? -17.055 7.384 18.910 1.00 66.56 87 GLU A C 1
ATOM 670 O O . GLU A 1 87 ? -16.145 8.201 18.810 1.00 66.56 87 GLU A O 1
ATOM 675 N N . ASN A 1 88 ? -17.228 6.662 20.022 1.00 61.38 88 ASN A N 1
ATOM 676 C CA . ASN A 1 88 ? -16.424 6.789 21.242 1.00 61.38 88 ASN A CA 1
ATOM 677 C C . ASN A 1 88 ? -15.206 5.851 21.322 1.00 61.38 88 ASN A C 1
ATOM 679 O O . ASN A 1 88 ? -14.531 5.818 22.350 1.00 61.38 88 ASN A O 1
ATOM 683 N N . VAL A 1 89 ? -14.907 5.077 20.276 1.00 59.56 89 VAL A N 1
ATOM 684 C CA . VAL A 1 89 ? -13.775 4.142 20.269 1.00 59.56 89 VAL A CA 1
ATOM 685 C C . VAL A 1 89 ? -12.835 4.497 19.116 1.00 59.56 89 VAL A C 1
ATOM 687 O O . VAL A 1 89 ? -12.863 3.900 18.044 1.00 59.56 89 VAL A O 1
ATOM 690 N N . LEU A 1 90 ? -11.940 5.463 19.346 1.00 65.62 90 LEU A N 1
ATOM 691 C CA . LEU A 1 90 ? -10.715 5.571 18.550 1.00 65.62 90 LEU A CA 1
ATOM 692 C C . LEU A 1 90 ? -9.808 4.398 18.942 1.00 65.62 90 LEU A C 1
ATOM 694 O O . LEU A 1 90 ? -9.004 4.483 19.871 1.00 65.62 90 LEU A O 1
ATOM 698 N N . SER A 1 91 ? -9.996 3.258 18.280 1.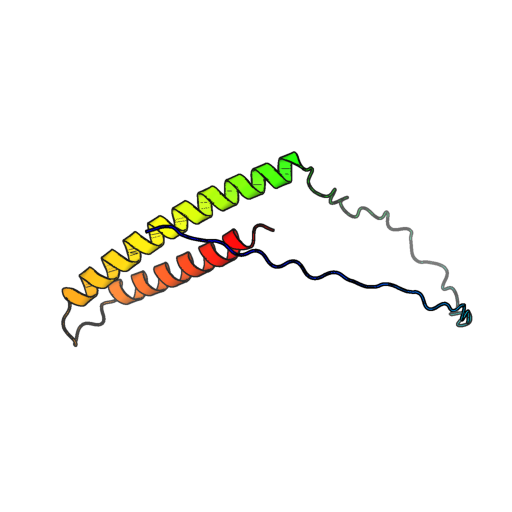00 74.38 91 SER A N 1
ATOM 699 C CA . SER A 1 91 ? -9.185 2.077 18.550 1.00 74.38 91 SER A CA 1
ATOM 700 C C . SER A 1 91 ? -7.736 2.332 18.133 1.00 74.38 91 SER A C 1
ATOM 702 O O . SER A 1 91 ? -7.466 2.801 17.026 1.00 74.38 91 SER A O 1
ATOM 704 N N . LEU A 1 92 ? -6.789 1.965 19.000 1.00 85.94 92 LEU A N 1
ATOM 705 C CA . LEU A 1 92 ? -5.361 1.949 18.667 1.00 85.94 92 LEU A CA 1
ATOM 706 C C . LEU A 1 92 ? -5.079 1.108 17.410 1.00 85.94 92 LEU A C 1
ATOM 708 O O . LEU A 1 92 ? -4.118 1.385 16.698 1.00 85.94 92 LEU A O 1
ATOM 712 N N . GLU A 1 93 ? -5.914 0.107 17.118 1.00 86.19 93 GLU A N 1
ATOM 713 C CA . GLU A 1 93 ? -5.838 -0.692 15.887 1.00 86.19 93 GLU A CA 1
ATOM 714 C C . GLU A 1 93 ? -6.085 0.160 14.631 1.00 86.19 93 GLU A C 1
ATOM 716 O O . GLU A 1 93 ? -5.282 0.116 13.701 1.00 86.19 93 GLU A O 1
ATOM 721 N N . ILE A 1 94 ? -7.119 1.011 14.636 1.00 89.81 94 ILE A N 1
ATOM 722 C CA . ILE A 1 94 ? -7.467 1.897 13.509 1.00 89.81 94 ILE A CA 1
ATOM 723 C C . ILE A 1 94 ? -6.309 2.858 13.218 1.00 89.81 94 ILE A C 1
ATOM 725 O O . ILE A 1 94 ? -5.915 3.024 12.063 1.00 89.81 94 ILE A O 1
ATOM 729 N N . VAL A 1 95 ? -5.717 3.446 14.265 1.00 91.38 95 VAL A N 1
ATOM 730 C CA . VAL A 1 95 ? -4.556 4.342 14.131 1.00 91.38 95 VAL A CA 1
ATOM 731 C C . VAL A 1 95 ? -3.360 3.597 13.534 1.00 91.38 95 VAL A C 1
ATOM 733 O O . VAL A 1 95 ? -2.790 4.049 12.542 1.00 91.38 95 VAL A O 1
ATOM 736 N N . LYS A 1 96 ? -3.015 2.417 14.065 1.00 92.38 96 LYS A N 1
ATOM 737 C CA . LYS A 1 96 ? -1.904 1.602 13.541 1.00 92.38 96 LYS A CA 1
ATOM 738 C C . LYS A 1 96 ? -2.101 1.226 12.074 1.00 92.38 96 LYS A C 1
ATOM 740 O O . LYS A 1 96 ? -1.145 1.265 11.300 1.00 92.38 96 LYS A O 1
ATOM 745 N N . LYS A 1 97 ? -3.322 0.866 11.674 1.00 93.38 97 LYS A N 1
ATOM 746 C CA . LYS A 1 97 ? -3.630 0.519 10.280 1.00 93.38 97 LYS A CA 1
ATOM 747 C C . LYS A 1 97 ? -3.564 1.730 9.359 1.00 93.38 97 LYS A C 1
ATOM 749 O O . LYS A 1 97 ? -3.033 1.614 8.258 1.00 93.38 97 LYS A O 1
ATOM 754 N N . ALA A 1 98 ? -4.011 2.899 9.816 1.00 94.75 98 ALA A N 1
ATOM 755 C CA . ALA A 1 98 ? -3.842 4.142 9.069 1.00 94.75 98 ALA A CA 1
ATOM 756 C C . ALA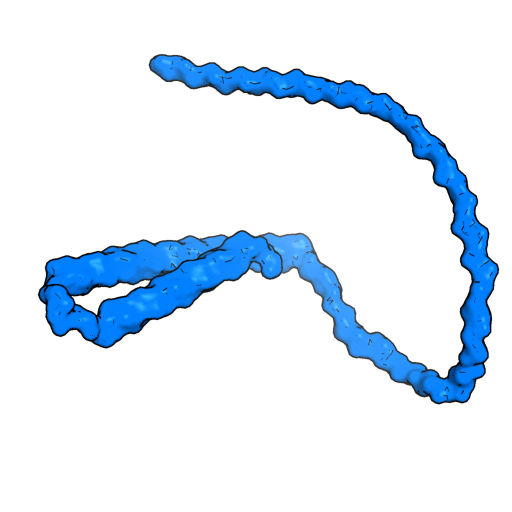 A 1 98 ? -2.352 4.483 8.850 1.00 94.75 98 ALA A C 1
ATOM 758 O O . ALA A 1 98 ? -1.950 4.790 7.728 1.00 94.75 98 ALA A O 1
ATOM 759 N N . GLU A 1 99 ? -1.506 4.341 9.875 1.00 96.50 99 GLU A N 1
ATOM 760 C CA . GLU A 1 99 ? -0.052 4.540 9.747 1.00 96.50 99 GLU A CA 1
ATOM 761 C C . GLU A 1 99 ? 0.599 3.536 8.781 1.00 96.50 99 GLU A C 1
ATOM 763 O O . GLU A 1 99 ? 1.499 3.879 8.010 1.00 96.50 99 GLU A O 1
ATOM 768 N N . GLN A 1 100 ? 0.162 2.276 8.808 1.00 96.81 100 GLN A N 1
ATOM 769 C CA . GLN A 1 100 ? 0.623 1.262 7.858 1.00 96.81 100 GLN A CA 1
ATOM 770 C C . GLN A 1 100 ? 0.219 1.611 6.418 1.00 96.81 100 GLN A C 1
ATOM 772 O O . GLN A 1 100 ? 1.038 1.458 5.509 1.00 96.81 100 GLN A O 1
ATOM 777 N N . ALA A 1 101 ? -0.989 2.144 6.210 1.00 97.06 101 ALA A N 1
ATOM 778 C CA . ALA A 1 101 ? -1.451 2.585 4.896 1.00 97.06 101 ALA A CA 1
ATOM 779 C C . ALA A 1 101 ? -0.609 3.757 4.374 1.00 97.06 101 ALA A C 1
ATOM 781 O O . ALA A 1 101 ? -0.192 3.748 3.214 1.00 97.06 101 ALA A O 1
ATOM 782 N N . GLU A 1 102 ? -0.266 4.720 5.235 1.00 97.75 102 GLU A N 1
ATOM 783 C CA . GLU A 1 102 ? 0.639 5.821 4.882 1.00 97.75 102 GLU A CA 1
ATOM 784 C C . GLU A 1 102 ? 2.023 5.305 4.451 1.00 97.75 102 GLU A C 1
ATOM 786 O O . GLU A 1 102 ? 2.587 5.764 3.451 1.00 97.75 102 GLU A O 1
ATOM 791 N N . LYS A 1 103 ? 2.572 4.322 5.175 1.00 97.62 103 LYS A N 1
ATOM 792 C CA . LYS A 1 103 ? 3.865 3.705 4.840 1.00 97.62 103 LYS A CA 1
ATOM 793 C C . LYS A 1 103 ? 3.824 3.005 3.483 1.00 97.62 103 LYS A C 1
ATOM 795 O O . LYS A 1 103 ? 4.723 3.238 2.675 1.00 97.62 103 LYS A O 1
ATOM 800 N N . LEU A 1 104 ? 2.789 2.210 3.211 1.00 97.31 104 LEU A N 1
ATOM 801 C CA . LEU A 1 104 ? 2.617 1.544 1.916 1.00 97.31 104 LEU A CA 1
ATOM 802 C C . LEU A 1 104 ? 2.466 2.561 0.781 1.00 97.31 104 LEU A C 1
ATOM 804 O O . LEU A 1 104 ? 3.150 2.450 -0.234 1.00 97.31 104 LEU A O 1
ATOM 808 N N . ALA A 1 105 ? 1.663 3.609 0.971 1.00 97.50 105 ALA A N 1
ATOM 809 C CA . ALA A 1 105 ? 1.515 4.676 -0.017 1.00 97.50 105 ALA A CA 1
ATOM 810 C C . ALA A 1 105 ? 2.852 5.382 -0.317 1.00 97.50 105 ALA A C 1
ATOM 812 O O . ALA A 1 105 ? 3.172 5.658 -1.478 1.00 97.50 105 ALA A O 1
ATOM 813 N N . LYS A 1 106 ? 3.676 5.629 0.711 1.00 97.25 106 LYS A N 1
ATOM 814 C CA . LYS A 1 106 ? 5.036 6.161 0.534 1.00 97.25 106 LYS A CA 1
ATOM 815 C C . LYS A 1 106 ? 5.920 5.193 -0.256 1.00 97.25 106 LYS A C 1
ATOM 817 O O . LYS A 1 106 ? 6.577 5.637 -1.191 1.00 97.25 106 LYS A O 1
ATOM 822 N N . GLN A 1 107 ? 5.907 3.900 0.065 1.00 94.75 107 GLN A N 1
ATOM 823 C CA . GLN A 1 107 ? 6.690 2.885 -0.653 1.00 94.75 107 GLN A CA 1
ATOM 824 C C . GLN A 1 107 ? 6.291 2.782 -2.129 1.00 94.75 107 GLN A C 1
ATOM 826 O O . GLN A 1 107 ? 7.166 2.786 -2.988 1.00 94.75 107 GLN A O 1
ATOM 831 N N . ILE A 1 108 ? 4.991 2.782 -2.433 1.00 95.69 108 ILE A N 1
ATOM 832 C CA . ILE A 1 108 ? 4.467 2.816 -3.809 1.00 95.69 108 ILE A CA 1
ATOM 833 C C . ILE A 1 108 ? 5.036 4.018 -4.564 1.00 95.69 108 ILE A C 1
ATOM 835 O O . ILE A 1 108 ? 5.560 3.860 -5.664 1.00 95.69 108 ILE A O 1
ATOM 839 N N . LYS A 1 109 ? 4.974 5.217 -3.970 1.00 94.75 109 LYS A N 1
ATOM 840 C CA . LYS A 1 109 ? 5.494 6.442 -4.594 1.00 94.75 109 LYS A CA 1
ATOM 841 C C . LYS A 1 109 ? 6.994 6.354 -4.874 1.00 94.75 109 LYS A C 1
ATOM 843 O O . LYS A 1 109 ? 7.431 6.806 -5.927 1.00 94.75 109 LYS A O 1
ATOM 848 N N . GLU A 1 110 ? 7.777 5.826 -3.937 1.00 92.44 110 GLU A N 1
ATOM 849 C CA . GLU A 1 110 ? 9.226 5.698 -4.115 1.00 92.44 110 GLU A CA 1
ATOM 850 C C . GLU A 1 110 ? 9.576 4.646 -5.176 1.00 92.44 110 GLU A C 1
ATOM 852 O O . GLU A 1 110 ? 10.351 4.944 -6.080 1.00 92.44 110 GLU A O 1
ATOM 857 N N . GLU A 1 111 ? 8.947 3.469 -5.158 1.00 91.62 111 GLU A N 1
ATOM 858 C CA . GLU A 1 111 ? 9.218 2.421 -6.155 1.00 91.62 111 GLU A CA 1
ATOM 859 C C . GLU A 1 111 ? 8.719 2.803 -7.562 1.00 91.62 111 GLU A C 1
ATOM 861 O O . GLU A 1 111 ? 9.335 2.437 -8.565 1.00 91.62 111 GLU A O 1
ATOM 866 N N . ALA A 1 112 ? 7.651 3.604 -7.660 1.00 89.69 112 ALA A N 1
ATOM 867 C CA . ALA A 1 112 ? 7.141 4.125 -8.929 1.00 89.69 112 ALA A CA 1
ATOM 868 C C . ALA A 1 112 ? 8.089 5.123 -9.614 1.00 89.69 112 ALA A C 1
ATOM 870 O O . ALA A 1 112 ? 7.996 5.302 -10.829 1.00 89.69 112 ALA A O 1
ATOM 871 N N . LYS A 1 113 ? 9.007 5.764 -8.875 1.00 88.62 113 LYS A N 1
ATOM 872 C CA . LYS A 1 113 ? 10.031 6.635 -9.479 1.00 88.62 113 LYS A CA 1
ATOM 873 C C . LYS A 1 113 ? 10.955 5.830 -10.391 1.00 88.62 113 LYS A C 1
ATOM 875 O O . LYS A 1 113 ? 11.311 6.309 -11.459 1.00 88.62 113 LYS A O 1
ATOM 880 N N . GLY A 1 114 ? 11.270 4.586 -10.029 1.00 73.88 114 GLY A N 1
ATOM 881 C CA . GLY A 1 114 ? 11.997 3.661 -10.900 1.00 73.88 114 GLY A CA 1
ATOM 882 C C . GLY A 1 114 ? 13.466 4.020 -11.166 1.00 73.88 114 GLY A C 1
ATOM 883 O O . GLY A 1 114 ? 14.041 3.472 -12.109 1.00 73.88 114 GLY A O 1
ATOM 884 N N . TYR A 1 115 ? 14.072 4.911 -10.372 1.00 62.09 115 TYR A N 1
ATOM 885 C CA . TYR A 1 115 ? 15.462 5.357 -10.520 1.00 62.09 115 TYR A CA 1
ATOM 886 C C . TYR A 1 115 ? 16.197 5.462 -9.186 1.00 62.09 115 TYR A C 1
ATOM 888 O O . TYR A 1 115 ? 15.553 5.821 -8.176 1.00 62.09 115 TYR A O 1
#

Nearest PDB structures (foldseek):
  7vrc-assembly1_A  TM=8.992E-01  e=1.227E+00  Saccharomyces cerevisiae S288C
  6yuf-assembly1_A  TM=8.997E-01  e=4.566E+00  Schizosaccharomyces pombe 972h-
  6v7m-assembly1_B  TM=6.809E-01  e=3.339E+00  Homo sapiens
  4ijj-assembly3_C  TM=5.588E-01  e=4.861E+00  Pseudomonas aeruginosa UCBPP-PA14

Foldseek 3Di:
DDDDDDDDDDDDDDDDDDDDDDDDDDDDDDDDPDDDPDPPPPPPPPPDDPVRLVVLLVVLVVLLVVLVVVLVVLVVVLVVVVVVDDPPDPDPVNVVSVVVSVVSVVSNVVSVVSD

Sequence (115 aa):
MALIFLLLEAASPAVAGQMLNQSQNQGALPQNPLQGRFPDNEPNLSKPSRKQRQALLDLNYKKLKKHADDLAELATSLQKEIANTNENVLSLEIVKKAEQAEKLAKQIKEEAKGY

Mean predicted aligned error: 17.83 Å

Solvent-accessible surface area (backbone atoms only — not comparable to full-atom values): 7708 Å² total; per-residue (Å²): 136,88,86,84,86,81,85,81,88,82,83,86,87,88,83,88,84,90,85,82,85,82,87,81,88,87,80,90,72,85,86,78,88,85,73,81,86,69,78,84,77,65,79,82,78,68,78,76,49,74,68,56,50,52,52,50,45,53,51,31,51,54,50,32,53,49,38,50,52,54,38,53,54,50,53,53,51,48,53,52,52,56,73,75,47,57,98,89,55,87,48,71,64,57,55,53,50,52,54,50,45,52,50,35,54,51,50,34,56,59,37,69,67,67,123